Protein AF-A0A202DXN7-F1 (afdb_monomer)

Sequence (119 aa):
MSPREKIQLAYELAFFPPRLHQLWTDLKHGDVARGDDVIELLEMALSLHQALPERGYSSFRALKRIAIYQANSRLFGTVTFLRNILAYLEVDFRPPVEVPGQWVRDIGLPEFGRKPKSL

Radius of gyration: 14.59 Å; Cα contacts (8 Å, |Δi|>4): 132; chains: 1; bounding box: 30×50×35 Å

Solvent-accessible surface area (backbone atoms only — not comparable to full-atom values): 7003 Å² total; per-residue (Å²): 131,54,75,66,56,48,53,52,50,15,49,32,48,42,55,34,66,69,52,38,53,47,51,53,50,33,51,74,73,59,80,42,77,96,41,70,71,56,53,51,37,49,51,50,14,54,21,65,67,35,44,80,53,94,56,69,51,76,44,72,67,16,51,55,50,48,54,51,39,49,61,59,25,59,83,70,45,40,68,62,50,48,49,52,52,36,51,76,70,72,46,91,78,80,63,60,78,42,26,60,21,86,70,38,53,81,73,84,72,82,80,91,70,80,77,76,78,82,127

Foldseek 3Di:
DDPVVLLLLLLCLQQPVVSVVVVVVCVVVVVDDLDPSVLVSLLLNLLLLAAADPDLADDPLLSVVSVVSNVVSVVVVSNVSSVVVCVVSVHPDDHDNHNHRPSSDPHDHDDDDDDPPDD

Mean predicted aligned error: 4.57 Å

pLDDT: mean 91.52, std 10.7, range [46.84, 98.38]

Structure (mmCIF, N/CA/C/O backbone):
data_AF-A0A202DXN7-F1
#
_entry.id   AF-A0A202DXN7-F1
#
loop_
_atom_site.group_PDB
_atom_site.id
_atom_site.type_symbol
_atom_site.label_atom_id
_atom_site.label_alt_id
_atom_site.label_comp_id
_atom_site.label_asym_id
_atom_site.label_entity_id
_atom_site.label_seq_id
_atom_site.pdbx_PDB_ins_code
_atom_site.Cartn_x
_ato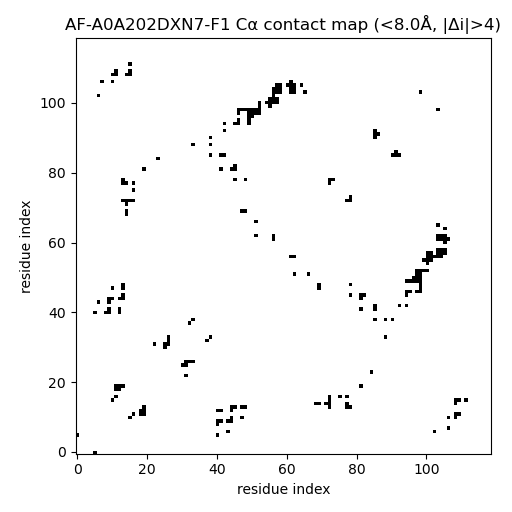m_site.Cartn_y
_atom_site.Cartn_z
_atom_site.occupancy
_atom_site.B_iso_or_equiv
_atom_site.auth_seq_id
_atom_site.auth_comp_id
_atom_s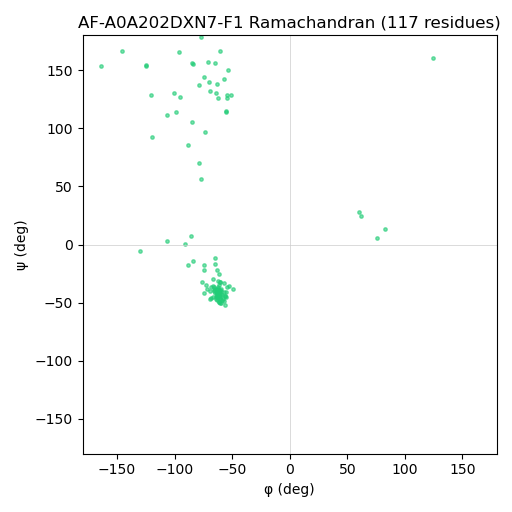ite.auth_asym_id
_atom_site.auth_atom_id
_atom_site.pdbx_PDB_model_num
ATOM 1 N N . MET A 1 1 ? -17.274 2.360 -5.445 1.00 82.38 1 MET A N 1
ATOM 2 C CA . MET A 1 1 ? -16.161 3.286 -5.781 1.00 82.38 1 MET A CA 1
ATOM 3 C C . MET A 1 1 ? -15.847 3.198 -7.266 1.00 82.38 1 MET A C 1
ATOM 5 O O . MET A 1 1 ? -16.000 2.123 -7.835 1.00 82.38 1 MET A O 1
ATOM 9 N N . SER A 1 2 ? -15.385 4.280 -7.895 1.00 89.75 2 SER A N 1
ATOM 10 C CA . SER A 1 2 ? -14.829 4.216 -9.253 1.00 89.75 2 SER A CA 1
ATOM 11 C C . SER A 1 2 ? -13.458 3.512 -9.270 1.00 89.75 2 SER A C 1
ATOM 13 O O . SER A 1 2 ? -12.747 3.522 -8.258 1.00 89.75 2 SER A O 1
ATOM 15 N N . PRO A 1 3 ? -13.015 2.952 -10.415 1.00 89.12 3 PRO A N 1
ATOM 16 C CA . PRO A 1 3 ? -11.694 2.321 -10.522 1.00 89.12 3 PRO A CA 1
ATOM 17 C C . PRO A 1 3 ? -10.530 3.252 -10.153 1.00 89.12 3 PRO A C 1
ATOM 19 O O . PRO A 1 3 ? -9.524 2.816 -9.596 1.00 89.12 3 PRO A O 1
ATOM 22 N N . ARG A 1 4 ? -10.669 4.554 -10.440 1.00 89.38 4 ARG A N 1
ATOM 23 C CA . ARG A 1 4 ? -9.656 5.564 -10.114 1.00 89.38 4 ARG A CA 1
ATOM 24 C C . ARG A 1 4 ? -9.551 5.794 -8.608 1.00 89.38 4 ARG A C 1
ATOM 26 O O . ARG A 1 4 ? -8.442 5.822 -8.085 1.00 89.38 4 ARG A O 1
ATOM 33 N N . GLU A 1 5 ? -10.685 5.953 -7.930 1.00 92.50 5 GLU A N 1
ATOM 34 C CA . GLU A 1 5 ? -10.727 6.132 -6.472 1.00 92.50 5 GLU A CA 1
ATOM 35 C C . GLU A 1 5 ? -10.172 4.907 -5.752 1.00 92.50 5 GLU A C 1
ATOM 37 O O . GLU A 1 5 ? -9.423 5.043 -4.792 1.00 92.50 5 GLU A O 1
ATOM 42 N N . LYS A 1 6 ? -10.468 3.710 -6.264 1.00 94.88 6 LYS A N 1
ATOM 43 C CA . LYS A 1 6 ? -9.961 2.461 -5.700 1.00 94.88 6 LYS A CA 1
ATOM 44 C C . LYS A 1 6 ? -8.435 2.384 -5.729 1.00 94.88 6 LYS A C 1
ATOM 46 O O . LYS A 1 6 ? -7.813 2.124 -4.705 1.00 94.88 6 LYS A O 1
ATOM 51 N N . ILE A 1 7 ? -7.822 2.672 -6.881 1.00 94.62 7 ILE A N 1
ATOM 52 C CA . ILE A 1 7 ? -6.356 2.704 -6.998 1.00 94.62 7 ILE A CA 1
ATOM 53 C C . ILE A 1 7 ? -5.768 3.806 -6.104 1.00 94.62 7 ILE A C 1
ATOM 55 O O . ILE A 1 7 ? -4.771 3.560 -5.431 1.00 94.62 7 ILE A O 1
ATOM 59 N N . GLN A 1 8 ? -6.381 4.994 -6.052 1.00 95.81 8 GLN A N 1
ATOM 60 C CA . GLN A 1 8 ? -5.940 6.072 -5.158 1.00 95.81 8 GLN A CA 1
ATOM 61 C C . GLN A 1 8 ? -5.924 5.613 -3.691 1.00 95.81 8 GLN A C 1
ATOM 63 O O . GLN A 1 8 ? -4.921 5.787 -3.003 1.00 95.81 8 GLN A O 1
ATOM 68 N N . LEU A 1 9 ? -7.005 4.987 -3.222 1.00 96.50 9 LEU A N 1
ATOM 69 C CA . LEU A 1 9 ? -7.107 4.494 -1.849 1.00 96.50 9 LEU A CA 1
ATOM 70 C C . LEU A 1 9 ? -6.111 3.369 -1.563 1.00 96.50 9 LEU A C 1
ATOM 72 O O . LEU A 1 9 ? -5.479 3.385 -0.511 1.00 96.50 9 LEU A O 1
ATOM 76 N N . ALA A 1 10 ? -5.902 2.443 -2.502 1.00 97.69 10 ALA A N 1
ATOM 77 C CA . ALA A 1 10 ? -4.881 1.406 -2.365 1.00 97.69 10 ALA A CA 1
ATOM 78 C C . ALA A 1 10 ? -3.470 2.008 -2.222 1.00 97.69 10 ALA A C 1
ATOM 80 O O . ALA A 1 10 ? -2.689 1.557 -1.387 1.00 97.69 10 ALA A O 1
ATOM 81 N N . TYR A 1 11 ? -3.157 3.069 -2.975 1.00 97.69 11 TYR A N 1
ATOM 82 C CA . TYR A 1 11 ? -1.899 3.811 -2.833 1.00 97.69 11 TYR A CA 1
ATOM 83 C C . TYR A 1 11 ? -1.766 4.468 -1.461 1.00 97.69 11 TYR A C 1
ATOM 85 O O . TYR A 1 11 ? -0.704 4.398 -0.845 1.00 97.69 11 TYR A O 1
ATOM 93 N N . GLU A 1 12 ? -2.827 5.107 -0.972 1.00 97.56 12 GLU A N 1
ATOM 94 C CA . GLU A 1 12 ? -2.821 5.709 0.361 1.00 97.56 12 GLU A CA 1
ATOM 95 C C . GLU A 1 12 ? -2.641 4.650 1.452 1.00 97.56 12 GLU A C 1
ATOM 97 O O . GLU A 1 12 ? -1.846 4.846 2.364 1.00 97.56 12 GLU A O 1
ATOM 102 N N . LEU A 1 13 ? -3.298 3.497 1.346 1.00 97.94 13 LEU A N 1
ATOM 103 C CA . LEU A 1 13 ? -3.128 2.402 2.304 1.00 97.94 13 LEU A CA 1
ATOM 104 C C . LEU A 1 13 ? -1.718 1.796 2.263 1.00 97.94 13 LEU A C 1
ATOM 106 O O . LEU A 1 13 ? -1.152 1.500 3.313 1.00 97.94 13 LEU A O 1
ATOM 110 N N . ALA A 1 14 ? -1.132 1.649 1.073 1.00 97.88 14 ALA A N 1
ATOM 111 C CA . ALA A 1 14 ? 0.212 1.098 0.904 1.00 97.88 14 ALA A CA 1
ATOM 112 C C . ALA A 1 14 ? 1.318 2.065 1.357 1.00 97.88 14 ALA A C 1
ATOM 114 O O . ALA A 1 14 ? 2.361 1.652 1.863 1.00 97.88 14 ALA A O 1
ATOM 115 N N . PHE A 1 15 ? 1.129 3.370 1.157 1.00 97.12 15 PHE A N 1
ATOM 116 C CA . PHE A 1 15 ? 2.244 4.319 1.213 1.00 97.12 15 PHE A CA 1
ATOM 117 C C . PHE A 1 15 ? 2.009 5.542 2.101 1.00 97.12 15 PHE A C 1
ATOM 119 O O . PHE A 1 15 ? 2.945 6.313 2.319 1.00 97.12 15 PHE A O 1
ATOM 126 N N . PHE A 1 16 ? 0.806 5.725 2.648 1.00 95.75 16 PHE A N 1
ATOM 127 C CA . PHE A 1 16 ? 0.475 6.806 3.573 1.00 95.75 16 PHE A CA 1
ATOM 128 C C . PHE A 1 16 ? 0.019 6.230 4.930 1.00 95.75 16 PHE A C 1
ATOM 130 O O . PHE A 1 16 ? -1.171 5.975 5.138 1.00 95.75 16 PHE A O 1
ATOM 137 N N . PRO A 1 17 ? 0.950 6.048 5.893 1.00 93.19 17 PRO A N 1
ATOM 138 C CA . PRO A 1 17 ? 0.675 5.385 7.172 1.00 93.19 17 PRO A CA 1
ATOM 139 C C . PRO A 1 17 ? -0.570 5.872 7.937 1.00 93.19 17 PRO A C 1
ATOM 141 O O . PRO A 1 17 ? -1.277 5.025 8.485 1.00 93.19 17 PRO A O 1
ATOM 144 N N . PRO A 1 18 ? -0.909 7.181 7.962 1.00 94.75 18 PRO A N 1
ATOM 145 C CA . PRO A 1 18 ? -2.099 7.654 8.660 1.00 94.75 18 PRO A CA 1
ATOM 146 C C . PRO A 1 18 ? -3.393 7.063 8.097 1.00 94.75 18 PRO A C 1
ATOM 148 O O . PRO A 1 18 ? -4.299 6.763 8.869 1.00 94.75 18 PRO A O 1
ATOM 151 N N . ARG A 1 19 ? -3.480 6.831 6.777 1.00 95.88 19 ARG A N 1
ATOM 152 C CA . ARG A 1 19 ? -4.667 6.208 6.173 1.00 95.88 19 ARG A CA 1
ATOM 153 C C . ARG A 1 19 ? -4.819 4.761 6.619 1.00 95.88 19 ARG A C 1
ATOM 155 O O . ARG A 1 19 ? -5.921 4.361 6.977 1.00 95.88 19 ARG A O 1
ATOM 162 N N . LEU A 1 20 ? -3.730 3.995 6.618 1.00 96.31 20 LEU A N 1
ATOM 163 C CA . LEU A 1 20 ? -3.756 2.603 7.063 1.00 96.31 20 LEU A CA 1
ATOM 164 C C . LEU A 1 20 ? -4.121 2.489 8.547 1.00 96.31 20 LEU A C 1
ATOM 166 O O . LEU A 1 20 ? -4.925 1.642 8.930 1.00 96.31 20 LEU A O 1
ATOM 170 N N . HIS A 1 21 ? -3.568 3.376 9.375 1.00 95.94 21 HIS A N 1
ATOM 171 C CA . HIS A 1 21 ? -3.886 3.425 10.798 1.00 95.94 21 HIS A CA 1
ATOM 172 C C . HIS A 1 21 ? -5.352 3.797 11.057 1.00 95.94 21 HIS A C 1
ATOM 174 O O . HIS A 1 21 ? -5.997 3.179 11.905 1.00 95.94 21 HIS A O 1
ATOM 180 N N . GLN A 1 22 ? -5.889 4.765 10.307 1.00 95.75 22 GLN A N 1
ATOM 181 C CA . GLN A 1 22 ? -7.300 5.132 10.386 1.00 95.75 22 GLN A CA 1
ATOM 182 C C . GLN A 1 22 ? -8.193 3.944 10.018 1.00 95.75 22 GLN A C 1
ATOM 184 O O . GLN A 1 22 ? -9.043 3.571 10.815 1.00 95.75 22 GLN A O 1
ATOM 189 N N . LEU A 1 23 ? -7.933 3.279 8.885 1.00 96.56 23 LEU A N 1
ATOM 190 C CA . LEU A 1 23 ? -8.701 2.100 8.474 1.00 96.56 23 LEU A CA 1
ATOM 191 C C . LEU A 1 23 ? -8.690 1.009 9.553 1.00 96.56 23 LEU A C 1
ATOM 193 O O . LEU A 1 23 ? -9.727 0.430 9.861 1.00 96.56 23 LEU A O 1
ATOM 197 N N . TRP A 1 24 ? -7.526 0.729 10.143 1.00 96.69 24 TRP A N 1
ATOM 198 C CA . TRP A 1 24 ? -7.428 -0.235 11.237 1.00 96.69 24 TRP A CA 1
ATOM 199 C C . TRP A 1 24 ? -8.284 0.163 12.442 1.00 96.69 24 TRP A C 1
ATOM 201 O O . TRP A 1 24 ? -8.961 -0.679 13.031 1.00 96.69 24 TRP A O 1
ATOM 211 N N . THR A 1 25 ? -8.261 1.445 12.798 1.00 96.31 25 THR A N 1
ATOM 212 C CA . THR A 1 25 ? -9.057 1.991 13.899 1.00 96.31 25 THR A CA 1
ATOM 213 C C . THR A 1 25 ? -10.542 1.801 13.616 1.00 96.31 25 THR A C 1
ATOM 215 O O . THR A 1 25 ? -11.242 1.231 14.450 1.00 96.31 25 THR A O 1
ATOM 218 N N . ASP A 1 26 ? -10.999 2.178 12.426 1.00 94.88 26 ASP A N 1
ATOM 219 C CA . ASP A 1 26 ? -12.400 2.071 12.022 1.00 94.88 26 ASP A CA 1
ATOM 220 C C . ASP A 1 26 ? -12.869 0.602 12.009 1.00 94.88 26 ASP A C 1
ATOM 222 O O . ASP A 1 26 ? -13.943 0.274 12.514 1.00 94.88 26 ASP A O 1
ATOM 226 N N . LEU A 1 27 ? -12.029 -0.322 11.524 1.00 95.06 27 LEU A N 1
ATOM 227 C CA . LEU A 1 27 ? -12.311 -1.765 11.542 1.00 95.06 27 LEU A CA 1
ATOM 228 C C . LEU A 1 27 ? -12.457 -2.329 12.960 1.00 95.06 27 LEU A C 1
ATOM 230 O O . LEU A 1 27 ? -13.264 -3.233 13.189 1.00 95.06 27 LEU A O 1
ATOM 234 N N . LYS A 1 28 ? -11.666 -1.825 13.913 1.00 93.75 28 LYS A N 1
ATOM 235 C CA . LYS A 1 28 ? -11.707 -2.277 15.309 1.00 93.75 28 LYS A CA 1
ATOM 236 C C . LYS A 1 28 ? -12.908 -1.731 16.067 1.00 93.75 28 LYS A C 1
ATOM 238 O O . LYS A 1 28 ? -13.412 -2.433 16.941 1.00 93.75 28 LYS A O 1
ATOM 243 N N . HIS A 1 29 ? -13.361 -0.529 15.723 1.00 93.81 29 HIS A N 1
ATOM 244 C CA . HIS A 1 29 ? -14.561 0.080 16.297 1.00 93.81 29 HIS A CA 1
ATOM 245 C C . HIS A 1 29 ? -15.853 -0.378 15.604 1.00 93.81 29 HIS A C 1
ATOM 247 O O . HIS A 1 29 ? -16.930 -0.228 16.173 1.00 93.81 29 HIS A O 1
ATOM 253 N N . GLY A 1 30 ? -15.753 -1.014 14.432 1.00 89.38 30 GLY A N 1
ATOM 254 C CA . GLY A 1 30 ? -16.909 -1.472 13.659 1.00 89.38 30 GLY A CA 1
ATOM 255 C C . GLY A 1 30 ? -17.539 -0.376 12.795 1.00 89.38 30 GLY A C 1
ATOM 256 O O . GLY A 1 30 ? -18.631 -0.576 12.271 1.00 89.38 30 GLY A O 1
ATOM 257 N N . ASP A 1 31 ? -16.844 0.750 12.616 1.00 86.62 31 ASP A N 1
ATOM 258 C CA . ASP A 1 31 ? -17.288 1.895 11.811 1.00 86.62 31 ASP A CA 1
ATOM 259 C C . ASP A 1 31 ? -17.184 1.625 10.302 1.00 86.62 31 ASP A C 1
ATOM 261 O O . ASP A 1 31 ? -17.806 2.300 9.482 1.00 86.62 31 ASP A O 1
ATOM 265 N N . VAL A 1 32 ? -16.403 0.611 9.927 1.00 86.75 32 VAL A N 1
ATOM 266 C CA . VAL A 1 32 ? -16.265 0.126 8.555 1.00 86.75 32 VAL A CA 1
ATOM 267 C C . VAL A 1 32 ? -16.679 -1.338 8.503 1.00 86.75 32 VAL A C 1
ATOM 269 O O . VAL A 1 32 ? -16.188 -2.176 9.264 1.00 86.75 32 VAL A O 1
ATOM 272 N N . ALA A 1 33 ? -17.578 -1.656 7.571 1.00 81.50 33 ALA A N 1
ATOM 273 C CA . ALA A 1 33 ? -18.000 -3.025 7.326 1.00 81.50 33 ALA A CA 1
ATOM 274 C C . ALA A 1 33 ? -16.819 -3.877 6.839 1.00 81.50 33 ALA A C 1
ATOM 276 O O . ALA A 1 33 ? -16.046 -3.462 5.973 1.00 81.50 33 ALA A O 1
ATOM 277 N N . ARG A 1 34 ? -16.721 -5.105 7.354 1.00 83.25 34 ARG A N 1
ATOM 278 C CA . ARG A 1 34 ? -15.748 -6.121 6.918 1.00 83.25 34 ARG A CA 1
ATOM 279 C C . ARG A 1 34 ? -16.179 -6.760 5.593 1.00 83.25 34 ARG A C 1
ATOM 281 O O . ARG A 1 34 ? -16.416 -7.959 5.530 1.00 83.25 34 ARG A O 1
ATOM 288 N N . GLY A 1 35 ? -16.388 -5.930 4.578 1.00 86.62 35 GLY A N 1
ATOM 289 C CA . GLY A 1 35 ? -16.853 -6.353 3.261 1.00 86.62 35 GLY A CA 1
ATOM 290 C C . GLY A 1 35 ? -15.716 -6.555 2.265 1.00 86.62 35 GLY A C 1
ATOM 291 O O . GLY A 1 35 ? -14.602 -6.057 2.459 1.00 86.62 35 GLY A O 1
ATOM 292 N N . ASP A 1 36 ? -16.048 -7.221 1.162 1.00 89.06 36 ASP A N 1
ATOM 293 C CA . ASP A 1 36 ? -15.129 -7.567 0.071 1.00 89.06 36 ASP A CA 1
ATOM 294 C C . ASP A 1 36 ? -14.360 -6.352 -0.471 1.00 89.06 36 ASP A C 1
ATOM 296 O O . ASP A 1 36 ? -13.171 -6.448 -0.757 1.00 89.06 36 ASP A O 1
ATOM 300 N N . ASP A 1 37 ? -14.991 -5.173 -0.520 1.00 91.81 37 ASP A N 1
ATOM 301 C CA . ASP A 1 37 ? -14.350 -3.933 -0.978 1.00 91.81 37 ASP A CA 1
ATOM 302 C C . ASP A 1 37 ? -13.126 -3.535 -0.130 1.00 91.81 37 ASP A C 1
ATOM 304 O O . ASP A 1 37 ? -12.131 -3.038 -0.663 1.00 91.81 37 ASP A O 1
ATOM 308 N N . VAL A 1 38 ? -13.188 -3.729 1.193 1.00 95.00 38 VAL A N 1
ATOM 309 C CA . VAL A 1 38 ? -12.078 -3.396 2.103 1.00 95.00 38 VAL A CA 1
ATOM 310 C C . VAL A 1 38 ? -10.959 -4.415 1.965 1.00 95.00 38 VAL A C 1
ATOM 312 O O . VAL A 1 38 ? -9.788 -4.036 1.933 1.00 95.00 38 VAL A O 1
ATOM 315 N N . ILE A 1 39 ? -11.321 -5.695 1.858 1.00 96.75 39 ILE A N 1
ATOM 316 C CA . ILE A 1 39 ? -10.367 -6.780 1.634 1.00 96.75 39 ILE A CA 1
ATOM 317 C C . ILE A 1 39 ? -9.616 -6.528 0.328 1.00 96.75 39 ILE A C 1
ATOM 319 O O . ILE A 1 39 ? -8.391 -6.457 0.343 1.00 96.75 39 ILE A O 1
ATOM 323 N N . GLU A 1 40 ? -10.323 -6.255 -0.767 1.00 96.31 40 GLU A N 1
ATOM 324 C CA . GLU A 1 40 ? -9.692 -6.005 -2.063 1.00 96.31 40 GLU A CA 1
ATOM 325 C C . GLU A 1 40 ? -8.754 -4.787 -2.019 1.00 96.31 40 GLU A C 1
ATOM 327 O O . GLU A 1 40 ? -7.656 -4.822 -2.575 1.00 96.31 40 GLU A O 1
ATOM 332 N N . LEU A 1 41 ? -9.123 -3.712 -1.312 1.00 97.31 41 LEU A N 1
ATOM 333 C CA . LEU A 1 41 ? -8.231 -2.564 -1.115 1.00 97.31 41 LEU A CA 1
ATOM 334 C C . LEU A 1 41 ? -6.946 -2.937 -0.360 1.00 97.31 41 LEU A C 1
ATOM 336 O O . LEU A 1 41 ? -5.869 -2.451 -0.717 1.00 97.31 41 LEU A O 1
ATOM 340 N N . LEU A 1 42 ? -7.039 -3.789 0.663 1.00 98.12 42 LEU A N 1
ATOM 341 C CA . LEU A 1 42 ? -5.890 -4.274 1.434 1.00 98.12 42 LEU A CA 1
ATOM 342 C C . LEU A 1 42 ? -5.002 -5.213 0.606 1.00 98.12 42 LEU A C 1
ATOM 344 O O . LEU A 1 42 ? -3.776 -5.108 0.668 1.00 98.12 42 LEU A O 1
ATOM 348 N N . GLU A 1 43 ? -5.599 -6.085 -0.202 1.00 98.06 43 GLU A N 1
ATOM 349 C CA . GLU A 1 43 ? -4.892 -6.971 -1.132 1.00 98.06 43 GLU A CA 1
ATOM 350 C C . GLU A 1 43 ? -4.147 -6.175 -2.208 1.00 98.06 43 GLU A C 1
ATOM 352 O O . GLU A 1 43 ? -2.961 -6.415 -2.465 1.00 98.06 43 GLU A O 1
ATOM 357 N N . MET A 1 44 ? -4.806 -5.170 -2.796 1.00 98.06 44 MET A N 1
ATOM 358 C CA . MET A 1 44 ? -4.184 -4.233 -3.731 1.00 98.06 44 MET A CA 1
ATOM 359 C C . MET A 1 44 ? -3.034 -3.472 -3.064 1.00 98.06 44 MET A C 1
ATOM 361 O O . MET A 1 44 ? -1.941 -3.395 -3.627 1.00 98.06 44 MET A O 1
ATOM 365 N N . ALA A 1 45 ? -3.247 -2.944 -1.854 1.00 98.25 45 ALA A N 1
ATOM 366 C CA . ALA A 1 45 ? -2.219 -2.227 -1.106 1.00 98.25 45 ALA A CA 1
ATOM 367 C C . ALA A 1 45 ? -1.002 -3.117 -0.806 1.00 98.25 45 ALA A C 1
ATOM 369 O O . ALA A 1 45 ? 0.135 -2.706 -1.029 1.00 98.25 45 ALA A O 1
ATOM 370 N N . LEU A 1 46 ? -1.217 -4.365 -0.380 1.00 98.38 46 LEU A N 1
ATOM 371 C CA . LEU A 1 46 ? -0.134 -5.320 -0.138 1.00 98.38 46 LEU A CA 1
ATOM 372 C C . LEU A 1 46 ? 0.611 -5.683 -1.430 1.00 98.38 46 LEU A C 1
ATOM 374 O O . LEU A 1 46 ? 1.840 -5.804 -1.441 1.00 98.38 46 LEU A O 1
ATOM 378 N N . SER A 1 47 ? -0.120 -5.818 -2.531 1.00 98.31 47 SER A N 1
ATOM 379 C CA . SER A 1 47 ? 0.445 -6.097 -3.849 1.00 98.31 47 SER A CA 1
ATOM 380 C C . SER A 1 47 ? 1.296 -4.942 -4.384 1.00 98.31 47 SER A C 1
ATOM 382 O O . SER A 1 47 ? 2.275 -5.188 -5.077 1.00 98.31 47 SER A O 1
ATOM 384 N N . LEU A 1 48 ? 1.002 -3.687 -4.022 1.00 98.06 48 LEU A N 1
ATOM 385 C CA . LEU A 1 48 ? 1.818 -2.521 -4.391 1.00 98.06 48 LEU A CA 1
ATOM 386 C C . LEU A 1 48 ? 3.227 -2.532 -3.767 1.00 98.06 48 LEU A C 1
ATOM 388 O O . LEU A 1 48 ? 4.082 -1.757 -4.195 1.00 98.06 48 LEU A O 1
ATOM 392 N N . HIS A 1 49 ? 3.506 -3.408 -2.797 1.00 97.94 49 HIS A N 1
ATOM 393 C CA . HIS A 1 49 ? 4.844 -3.599 -2.221 1.00 97.94 49 HIS A CA 1
ATOM 394 C C . HIS A 1 49 ? 5.686 -4.681 -2.916 1.00 97.94 49 HIS A C 1
ATOM 396 O O . HIS A 1 49 ? 6.817 -4.924 -2.493 1.00 97.94 49 HIS A O 1
ATOM 402 N N . GLN A 1 50 ? 5.153 -5.332 -3.951 1.00 97.81 50 GLN A N 1
ATOM 403 C CA . GLN A 1 50 ? 5.858 -6.374 -4.702 1.00 97.81 50 GLN A CA 1
ATOM 404 C C . GLN A 1 50 ? 6.886 -5.786 -5.673 1.00 97.81 50 GLN A C 1
ATOM 406 O O . GLN A 1 50 ? 7.055 -4.564 -5.761 1.00 97.81 50 GLN A O 1
ATOM 411 N N . ALA A 1 51 ? 7.606 -6.654 -6.388 1.00 97.06 51 ALA A N 1
ATOM 412 C CA . ALA A 1 51 ? 8.584 -6.212 -7.374 1.00 97.06 51 ALA A CA 1
ATOM 413 C C . ALA A 1 51 ? 7.924 -5.312 -8.432 1.00 97.06 51 ALA A C 1
ATOM 415 O O . ALA A 1 51 ? 6.770 -5.508 -8.814 1.00 97.06 51 ALA A O 1
ATOM 416 N N . LEU A 1 52 ? 8.638 -4.279 -8.877 1.00 96.56 52 LEU A N 1
ATOM 417 C CA . LEU A 1 52 ? 8.123 -3.400 -9.920 1.00 96.56 52 LEU A CA 1
ATOM 418 C C . LEU A 1 52 ? 8.079 -4.146 -11.260 1.00 96.56 52 LEU A C 1
ATOM 420 O O . LEU A 1 52 ? 9.031 -4.860 -11.565 1.00 96.56 52 LEU A O 1
ATOM 424 N N . PRO A 1 53 ? 7.025 -3.954 -12.069 1.00 96.12 53 PRO A N 1
ATOM 425 C CA . PRO A 1 53 ? 6.859 -4.696 -13.302 1.00 96.12 53 PRO A CA 1
ATOM 426 C C . PRO A 1 53 ? 7.817 -4.193 -14.374 1.00 96.12 53 PRO A C 1
ATOM 428 O O . PRO A 1 53 ? 8.037 -2.987 -14.526 1.00 96.12 53 PRO A O 1
ATOM 431 N N . GLU A 1 54 ? 8.308 -5.113 -15.196 1.00 92.62 54 GLU A N 1
ATOM 432 C CA . GLU A 1 54 ? 9.163 -4.775 -16.336 1.00 92.62 54 GLU A CA 1
ATOM 433 C C . GLU A 1 54 ? 8.383 -4.144 -17.501 1.00 92.62 54 GLU A C 1
ATOM 435 O O . GLU A 1 54 ? 8.962 -3.479 -18.362 1.00 92.62 54 GLU A O 1
ATOM 440 N N . ARG A 1 55 ? 7.061 -4.370 -17.573 1.00 89.94 55 ARG A N 1
ATOM 441 C CA . ARG A 1 55 ? 6.193 -3.956 -18.692 1.00 89.94 55 ARG A CA 1
ATOM 442 C C . ARG A 1 55 ? 4.789 -3.579 -18.213 1.00 89.94 55 ARG A C 1
ATOM 444 O O . ARG A 1 55 ? 4.396 -3.858 -17.088 1.00 89.94 55 ARG A O 1
ATOM 451 N N . GLY A 1 56 ? 4.007 -2.939 -19.085 1.00 85.94 56 GLY A N 1
ATOM 452 C CA . GLY A 1 56 ? 2.586 -2.649 -18.831 1.00 85.94 56 GLY A CA 1
ATOM 453 C C . GLY A 1 56 ? 2.309 -1.492 -17.862 1.00 85.94 56 GLY A C 1
ATOM 454 O O . GLY A 1 56 ? 1.149 -1.244 -17.540 1.00 85.94 56 GLY A O 1
ATOM 455 N N . TYR A 1 57 ? 3.341 -0.772 -17.417 1.00 86.94 57 TYR A N 1
ATOM 456 C CA . TYR A 1 57 ? 3.214 0.423 -16.581 1.00 86.94 57 TYR A CA 1
ATOM 457 C C . TYR A 1 57 ? 2.962 1.691 -17.413 1.00 86.94 57 TYR A C 1
ATOM 459 O O . TYR A 1 57 ? 3.341 1.771 -18.580 1.00 86.94 57 TYR A O 1
ATOM 467 N N . SER A 1 58 ? 2.343 2.720 -16.816 1.00 83.25 58 SER A N 1
ATOM 468 C CA . SER A 1 58 ? 1.963 3.933 -17.564 1.00 83.25 58 SER A CA 1
ATOM 469 C C . SER A 1 58 ? 3.135 4.821 -17.967 1.00 83.25 58 SER A C 1
ATOM 471 O O . SER A 1 58 ? 3.092 5.469 -19.008 1.00 83.25 58 SER A O 1
ATOM 473 N N . SER A 1 59 ? 4.136 4.954 -17.095 1.00 90.94 59 SER A N 1
ATOM 474 C CA . SER A 1 59 ? 5.296 5.817 -17.328 1.00 90.94 59 SER A CA 1
ATOM 475 C C . SER A 1 59 ? 6.452 5.480 -16.385 1.00 90.94 59 SER A C 1
ATOM 477 O O . SER A 1 59 ? 6.246 5.025 -15.259 1.00 90.94 59 SER A O 1
ATOM 479 N N . PHE A 1 60 ? 7.683 5.773 -16.812 1.00 91.94 60 PHE A N 1
ATOM 480 C CA . PHE A 1 60 ? 8.874 5.620 -15.967 1.00 91.94 60 PHE A CA 1
ATOM 481 C C . PHE A 1 60 ? 8.811 6.497 -14.704 1.00 91.94 60 PHE A C 1
ATOM 483 O O . PHE A 1 60 ? 9.276 6.109 -13.634 1.00 91.94 60 PHE A O 1
ATOM 490 N N . ARG A 1 61 ? 8.174 7.673 -14.799 1.00 94.50 61 ARG A N 1
ATOM 491 C CA . ARG A 1 61 ? 7.936 8.559 -13.651 1.00 94.50 61 ARG A CA 1
ATOM 492 C C . ARG A 1 61 ? 7.076 7.884 -12.581 1.00 94.50 61 ARG A C 1
ATOM 494 O O . ARG A 1 61 ? 7.408 7.985 -11.402 1.00 94.50 61 ARG A O 1
ATOM 501 N N . ALA A 1 62 ? 6.010 7.191 -12.987 1.00 94.69 62 ALA A N 1
ATOM 502 C CA . ALA A 1 62 ? 5.150 6.442 -12.076 1.00 94.69 62 ALA A CA 1
ATOM 503 C C . ALA A 1 62 ? 5.924 5.318 -11.372 1.00 94.69 62 ALA A C 1
ATOM 505 O O . ALA A 1 62 ? 5.869 5.221 -10.149 1.00 94.69 62 ALA A O 1
ATOM 506 N N . LEU A 1 63 ? 6.719 4.540 -12.119 1.00 95.38 63 LEU A N 1
ATOM 507 C CA . LEU A 1 63 ? 7.592 3.508 -11.546 1.00 95.38 63 LEU A CA 1
ATOM 508 C C . LEU A 1 63 ? 8.554 4.078 -10.503 1.00 95.38 63 LEU A C 1
ATOM 510 O O . LEU A 1 63 ? 8.605 3.594 -9.375 1.00 95.38 63 LEU A O 1
ATOM 514 N N . LYS A 1 64 ? 9.286 5.142 -10.860 1.00 95.88 64 LYS A N 1
ATOM 515 C CA . LYS A 1 64 ? 10.238 5.794 -9.953 1.00 95.88 64 LYS A CA 1
ATOM 516 C C . LYS A 1 64 ? 9.553 6.264 -8.671 1.00 95.88 64 LYS A C 1
ATOM 518 O O . LYS A 1 64 ? 10.110 6.115 -7.586 1.00 95.88 64 LYS A O 1
ATOM 523 N N . ARG A 1 65 ? 8.344 6.821 -8.788 1.00 95.69 65 ARG A N 1
ATOM 524 C CA . ARG A 1 65 ? 7.562 7.264 -7.634 1.00 95.69 65 ARG A CA 1
ATOM 525 C C . ARG A 1 65 ? 7.196 6.097 -6.718 1.00 95.69 65 ARG A C 1
ATOM 527 O O . ARG A 1 65 ? 7.423 6.206 -5.518 1.00 95.69 65 ARG A O 1
ATOM 534 N N . ILE A 1 66 ? 6.683 4.992 -7.263 1.00 96.06 66 ILE A N 1
ATOM 535 C CA . ILE A 1 66 ? 6.358 3.807 -6.453 1.00 96.06 66 ILE A CA 1
ATOM 536 C C . ILE A 1 66 ? 7.614 3.255 -5.787 1.00 96.06 66 ILE A C 1
ATOM 538 O O . ILE A 1 66 ? 7.564 2.945 -4.606 1.00 96.06 66 ILE A O 1
ATOM 542 N N . ALA A 1 67 ? 8.750 3.201 -6.486 1.00 96.44 67 ALA A N 1
ATOM 543 C CA . ALA A 1 67 ? 10.004 2.732 -5.897 1.00 96.44 67 ALA A CA 1
ATOM 544 C C . ALA A 1 67 ? 10.384 3.544 -4.643 1.00 96.44 67 ALA A C 1
ATOM 546 O O . ALA A 1 67 ? 10.741 2.983 -3.607 1.00 96.44 67 ALA A O 1
ATOM 547 N 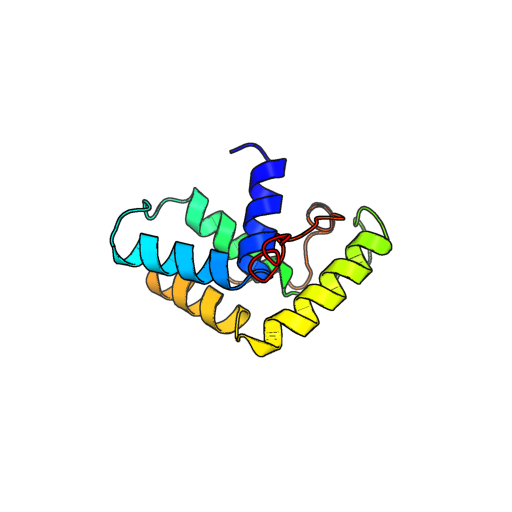N . ILE A 1 68 ? 10.249 4.874 -4.717 1.00 96.25 68 ILE A N 1
ATOM 548 C CA . ILE A 1 68 ? 10.478 5.776 -3.579 1.00 96.25 68 ILE A CA 1
ATOM 549 C C . ILE A 1 68 ? 9.471 5.496 -2.456 1.00 96.25 68 ILE A C 1
ATOM 551 O O . ILE A 1 68 ? 9.851 5.412 -1.290 1.00 96.25 68 ILE A O 1
ATOM 555 N N . TYR A 1 69 ? 8.193 5.324 -2.791 1.00 96.62 69 TYR A N 1
ATOM 556 C CA . TYR A 1 69 ? 7.154 5.023 -1.807 1.00 96.62 69 TYR A CA 1
ATOM 557 C C . TYR A 1 69 ? 7.381 3.679 -1.107 1.00 96.62 69 TYR A C 1
ATOM 559 O O . TYR A 1 69 ? 7.321 3.614 0.121 1.00 96.62 69 TYR A O 1
ATOM 567 N N . GLN A 1 70 ? 7.733 2.632 -1.853 1.00 97.00 70 GLN A N 1
ATOM 568 C CA . GLN A 1 70 ? 8.099 1.327 -1.310 1.00 97.00 70 GLN A CA 1
ATOM 569 C C . GLN A 1 70 ? 9.287 1.443 -0.353 1.00 97.00 70 GLN A C 1
ATOM 571 O O . GLN A 1 70 ? 9.215 0.924 0.761 1.00 97.00 70 GLN A O 1
ATOM 576 N N . ALA A 1 71 ? 10.347 2.159 -0.739 1.00 96.00 71 ALA A N 1
ATOM 577 C CA . ALA A 1 71 ? 11.511 2.371 0.118 1.00 96.00 71 ALA A CA 1
ATOM 578 C C . ALA A 1 71 ? 11.132 3.070 1.436 1.00 96.00 71 ALA A C 1
ATOM 580 O O . ALA A 1 71 ? 11.486 2.583 2.509 1.00 96.00 71 ALA A O 1
ATOM 581 N N . ASN A 1 72 ? 10.347 4.149 1.366 1.00 93.12 72 ASN A N 1
ATOM 582 C CA . ASN A 1 72 ? 9.937 4.919 2.543 1.00 93.12 72 ASN A CA 1
ATOM 583 C C . ASN A 1 72 ? 8.980 4.139 3.457 1.00 93.12 72 ASN A C 1
ATOM 585 O O . ASN A 1 72 ? 9.085 4.230 4.678 1.00 93.12 72 ASN A O 1
ATOM 589 N N . SER A 1 73 ? 8.074 3.337 2.889 1.00 93.56 73 SER A N 1
ATOM 590 C CA . SER A 1 73 ? 7.091 2.557 3.658 1.00 93.56 73 SER A CA 1
ATOM 591 C C . SER A 1 73 ? 7.726 1.532 4.608 1.00 93.56 73 SER A C 1
ATOM 593 O O . SER A 1 73 ? 7.152 1.199 5.645 1.00 93.56 73 SER A O 1
ATOM 595 N N . ARG A 1 74 ? 8.948 1.066 4.305 1.00 90.88 74 ARG A N 1
ATOM 596 C CA . ARG A 1 74 ? 9.687 0.115 5.152 1.00 90.88 74 ARG A CA 1
ATOM 597 C C . ARG A 1 74 ? 9.961 0.669 6.547 1.00 90.88 74 ARG A C 1
ATOM 599 O O . ARG A 1 74 ? 9.936 -0.099 7.503 1.00 90.88 74 ARG A O 1
ATOM 606 N N . LEU A 1 75 ? 10.150 1.984 6.672 1.00 91.62 75 LEU A N 1
ATOM 607 C CA . LEU A 1 75 ? 10.383 2.655 7.956 1.00 91.62 75 LEU A CA 1
ATOM 608 C C . LEU A 1 75 ? 9.191 2.532 8.916 1.00 91.62 75 LEU A C 1
ATOM 610 O O . LEU A 1 75 ? 9.364 2.650 10.124 1.00 91.62 75 LEU A O 1
ATOM 614 N N . PHE A 1 76 ? 7.993 2.279 8.385 1.00 91.94 76 PHE A N 1
ATOM 615 C CA . PHE A 1 76 ? 6.749 2.206 9.149 1.00 91.94 76 PHE A CA 1
ATOM 616 C C . PHE A 1 76 ? 6.231 0.773 9.325 1.00 91.94 76 PHE A C 1
ATOM 618 O O . PHE A 1 76 ? 5.147 0.579 9.867 1.00 91.94 76 PHE A O 1
ATOM 625 N N . GLY A 1 77 ? 6.963 -0.240 8.845 1.00 95.00 77 GLY A N 1
ATOM 626 C CA . GLY A 1 77 ? 6.519 -1.635 8.927 1.00 95.00 77 GLY A CA 1
ATOM 627 C C . GLY A 1 77 ? 5.217 -1.920 8.164 1.00 95.00 77 GLY A C 1
ATOM 628 O O . GLY A 1 77 ? 4.510 -2.869 8.502 1.00 95.00 77 GLY A O 1
ATOM 629 N N . THR A 1 78 ? 4.891 -1.117 7.142 1.00 96.00 78 THR A N 1
ATOM 630 C CA . THR A 1 78 ? 3.576 -1.119 6.477 1.00 96.00 78 THR A CA 1
ATOM 631 C C . THR A 1 78 ? 3.158 -2.489 5.945 1.00 96.00 78 THR A C 1
ATOM 633 O O . THR A 1 78 ? 2.018 -2.897 6.140 1.00 96.00 78 THR A O 1
ATOM 636 N N . VAL A 1 79 ? 4.083 -3.248 5.346 1.00 96.88 79 VAL A N 1
ATOM 637 C CA . VAL A 1 79 ? 3.806 -4.600 4.820 1.00 96.88 79 VAL A CA 1
ATOM 638 C C . VAL A 1 79 ? 3.351 -5.554 5.924 1.00 96.88 79 VAL A C 1
ATOM 640 O O . VAL A 1 79 ? 2.371 -6.278 5.756 1.00 96.88 79 VAL A O 1
ATOM 643 N N . THR A 1 80 ? 4.045 -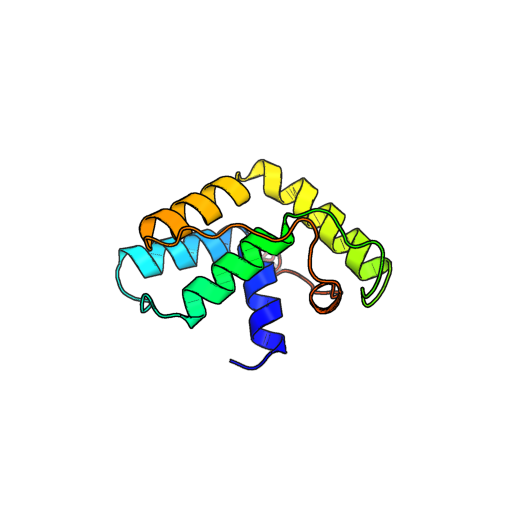5.550 7.064 1.00 97.25 80 THR A N 1
ATOM 644 C CA . THR A 1 80 ? 3.670 -6.370 8.221 1.00 97.25 80 THR A CA 1
ATOM 645 C C . THR A 1 80 ? 2.308 -5.944 8.755 1.00 97.25 80 THR A C 1
ATOM 647 O O . THR A 1 80 ? 1.482 -6.796 9.065 1.00 97.25 80 THR A O 1
ATOM 650 N N . PHE A 1 81 ? 2.037 -4.637 8.806 1.00 97.88 81 PHE A N 1
ATOM 651 C CA . PHE A 1 81 ? 0.749 -4.136 9.271 1.00 97.88 81 PHE A CA 1
ATOM 652 C C . PHE A 1 81 ? -0.399 -4.566 8.342 1.00 97.88 81 PHE A C 1
ATOM 654 O O . PHE A 1 81 ? -1.382 -5.121 8.822 1.00 97.88 81 PHE A O 1
ATOM 661 N N . LEU A 1 82 ? -0.247 -4.425 7.022 1.00 98.06 82 LEU A N 1
ATOM 662 C CA . LEU A 1 82 ? -1.232 -4.901 6.041 1.00 98.06 82 LEU A CA 1
ATOM 663 C C . LEU A 1 82 ? -1.529 -6.398 6.203 1.00 98.06 82 LEU A C 1
ATOM 665 O O . LEU A 1 82 ? -2.693 -6.790 6.246 1.00 98.06 82 LEU A O 1
ATOM 669 N N . ARG A 1 83 ? -0.490 -7.228 6.367 1.00 97.88 83 ARG A N 1
ATOM 670 C CA . ARG A 1 83 ? -0.652 -8.671 6.619 1.00 97.88 83 ARG A CA 1
ATOM 671 C C . ARG A 1 83 ? -1.407 -8.957 7.913 1.00 97.88 83 ARG A C 1
ATOM 673 O O 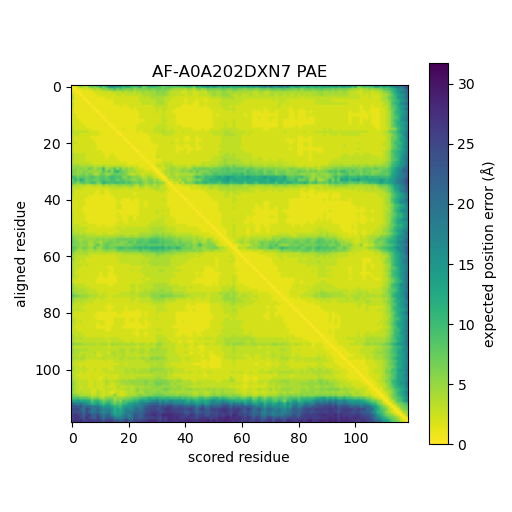. ARG A 1 83 ? -2.263 -9.831 7.928 1.00 97.88 83 ARG A O 1
ATOM 680 N N . ASN A 1 84 ? -1.123 -8.212 8.978 1.00 97.62 84 ASN A N 1
ATOM 681 C CA . ASN A 1 84 ? -1.820 -8.376 10.251 1.00 97.62 84 ASN A CA 1
ATOM 682 C C . ASN A 1 84 ? -3.303 -7.995 10.147 1.00 97.62 84 ASN A C 1
ATOM 684 O O . ASN A 1 84 ? -4.136 -8.648 10.770 1.00 97.62 84 ASN A O 1
ATOM 688 N N . ILE A 1 85 ? -3.641 -6.967 9.362 1.00 97.25 85 ILE A N 1
ATOM 689 C CA . ILE A 1 85 ? -5.041 -6.595 9.123 1.00 97.25 85 ILE A CA 1
ATOM 690 C C . ILE A 1 85 ? -5.745 -7.681 8.301 1.00 97.25 85 ILE A C 1
ATOM 692 O O . ILE A 1 85 ? -6.831 -8.100 8.685 1.00 97.25 85 ILE A O 1
ATOM 696 N N . LEU A 1 86 ? -5.130 -8.182 7.225 1.00 97.50 86 LEU A N 1
ATOM 697 C CA . LEU A 1 86 ? -5.694 -9.286 6.434 1.00 97.50 86 LEU A CA 1
ATOM 698 C C . LEU A 1 86 ? -5.907 -10.545 7.287 1.00 97.50 86 LEU A C 1
ATOM 700 O O . LEU A 1 86 ? -6.985 -11.127 7.254 1.00 97.50 86 LEU A O 1
ATOM 704 N N . ALA A 1 87 ? -4.939 -10.898 8.136 1.00 96.88 87 ALA A N 1
ATOM 705 C CA . ALA A 1 87 ? -5.071 -12.010 9.074 1.00 96.88 87 ALA A CA 1
ATOM 706 C C . ALA A 1 87 ? -6.184 -11.782 10.112 1.00 96.88 87 ALA A C 1
ATOM 708 O O . ALA A 1 87 ? -6.913 -12.711 10.441 1.00 96.88 87 ALA A O 1
ATOM 709 N N . TYR A 1 88 ? -6.354 -10.550 10.609 1.00 95.75 88 TYR A N 1
ATOM 710 C CA . TYR A 1 88 ? -7.473 -10.191 11.490 1.00 95.75 88 TYR A CA 1
ATOM 711 C C . TYR A 1 88 ? -8.839 -10.353 10.807 1.00 95.75 88 TYR A C 1
ATOM 713 O O . TYR A 1 88 ? -9.825 -10.652 11.477 1.00 95.75 88 TYR A O 1
ATOM 721 N N . LEU A 1 89 ? -8.894 -10.154 9.490 1.00 95.69 89 LEU A N 1
ATOM 722 C CA . LEU A 1 89 ? -10.075 -10.393 8.662 1.00 95.69 89 LEU A CA 1
ATOM 723 C C . LEU A 1 89 ? -10.183 -11.850 8.180 1.00 95.69 89 LEU A C 1
ATOM 725 O O . LEU A 1 89 ? -11.058 -12.142 7.375 1.00 95.69 89 LEU A O 1
ATOM 729 N N . GLU A 1 90 ? -9.317 -12.747 8.665 1.00 96.25 90 GLU A N 1
ATOM 730 C CA . GLU A 1 90 ? -9.270 -14.171 8.299 1.00 96.25 90 GLU A CA 1
ATOM 731 C C . GLU A 1 90 ? -9.014 -14.417 6.799 1.00 96.25 90 GLU A C 1
ATOM 733 O O . GLU A 1 90 ? -9.391 -15.446 6.242 1.00 96.25 90 GLU A O 1
ATOM 738 N N . VAL A 1 91 ? -8.321 -13.483 6.143 1.00 96.56 91 VAL A N 1
ATOM 739 C CA . VAL A 1 91 ? -7.954 -13.569 4.727 1.00 96.56 91 VAL A CA 1
ATOM 740 C C . VAL A 1 91 ? -6.510 -14.056 4.588 1.00 96.56 91 VAL A C 1
ATOM 742 O O . VAL A 1 91 ? -5.565 -13.342 4.936 1.00 96.56 91 VAL A O 1
ATOM 745 N N . ASP A 1 92 ? -6.324 -15.254 4.024 1.00 94.12 92 ASP A N 1
ATOM 746 C CA . ASP A 1 92 ? -5.013 -15.735 3.561 1.00 94.12 92 ASP A CA 1
ATOM 747 C C . ASP A 1 92 ? -4.775 -15.297 2.112 1.00 94.12 92 ASP A C 1
ATOM 749 O O . ASP A 1 92 ? -5.073 -16.015 1.156 1.00 94.12 92 ASP A O 1
ATOM 753 N N . PHE A 1 93 ? -4.254 -14.081 1.948 1.00 96.50 93 PHE A N 1
ATOM 754 C CA . PHE A 1 93 ? -3.924 -13.539 0.636 1.00 96.50 93 PHE A CA 1
ATOM 755 C C . PHE A 1 93 ? -2.430 -13.641 0.335 1.00 96.50 93 PHE A C 1
ATOM 757 O O . PHE A 1 93 ? -1.569 -13.174 1.091 1.00 96.50 93 PHE A O 1
ATOM 764 N N . ARG A 1 94 ? -2.122 -14.180 -0.847 1.00 96.12 94 ARG A N 1
ATOM 765 C CA . ARG A 1 94 ? -0.769 -14.210 -1.405 1.00 96.12 94 ARG A CA 1
ATOM 766 C C . ARG A 1 94 ? -0.679 -13.200 -2.546 1.00 96.12 94 ARG A C 1
ATOM 768 O O . ARG A 1 94 ? -1.297 -13.428 -3.585 1.00 96.12 94 ARG A O 1
ATOM 775 N N . PRO A 1 95 ? 0.087 -12.106 -2.385 1.00 96.19 95 PRO A N 1
ATOM 776 C CA . PRO A 1 95 ? 0.236 -11.132 -3.451 1.00 96.19 95 PRO A CA 1
ATOM 777 C C . PRO A 1 95 ? 0.965 -11.750 -4.658 1.00 96.19 95 PRO A C 1
ATOM 779 O O . PRO A 1 95 ? 1.724 -12.712 -4.493 1.00 96.19 95 PRO A O 1
ATOM 782 N N . PRO A 1 96 ? 0.764 -11.197 -5.866 1.00 95.94 96 PRO A N 1
ATOM 783 C CA . PRO A 1 96 ? 1.526 -11.588 -7.049 1.00 95.94 96 PRO A CA 1
ATOM 784 C C . PRO A 1 96 ? 3.029 -11.334 -6.856 1.00 95.94 96 PRO A C 1
ATOM 786 O O . PRO A 1 96 ? 3.443 -10.615 -5.953 1.00 95.94 96 PRO A O 1
ATOM 789 N N . VAL A 1 97 ? 3.862 -11.898 -7.733 1.00 96.44 97 VAL A N 1
ATOM 790 C CA . VAL A 1 97 ? 5.324 -11.688 -7.687 1.00 96.44 97 VAL A CA 1
ATOM 791 C C . VAL A 1 97 ? 5.698 -10.233 -8.001 1.00 96.44 97 VAL A C 1
ATOM 793 O O . VAL A 1 97 ? 6.626 -9.682 -7.409 1.00 96.44 97 VAL A O 1
ATOM 796 N N . GLU A 1 98 ? 4.950 -9.602 -8.906 1.00 97.25 98 GLU A N 1
ATOM 797 C CA . GLU A 1 98 ? 5.145 -8.218 -9.339 1.00 97.25 98 GLU A CA 1
ATOM 798 C C . GLU A 1 98 ? 3.869 -7.397 -9.152 1.00 97.25 98 GLU A C 1
ATOM 800 O O . GLU A 1 98 ? 2.755 -7.926 -9.203 1.00 97.25 98 GLU A O 1
ATOM 805 N N . VAL A 1 99 ? 4.026 -6.081 -8.995 1.00 96.44 99 VAL A N 1
ATOM 806 C CA . VAL A 1 99 ? 2.906 -5.139 -9.042 1.00 96.44 99 VAL A CA 1
ATOM 807 C C . VAL A 1 99 ? 2.270 -5.211 -10.436 1.00 96.44 99 VAL A C 1
ATOM 809 O O . VAL A 1 99 ? 2.967 -4.978 -11.425 1.00 9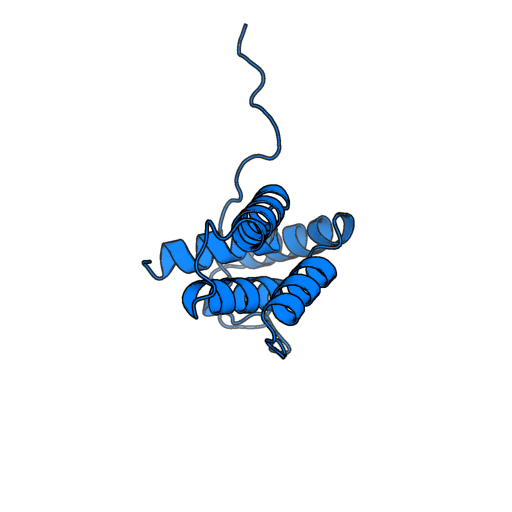6.44 99 VAL A O 1
ATOM 812 N N . PRO A 1 100 ? 0.953 -5.446 -10.561 1.00 95.19 100 PRO A N 1
ATOM 813 C CA . PRO A 1 100 ? 0.279 -5.389 -11.852 1.00 95.19 100 PRO A CA 1
ATOM 814 C C . PRO A 1 100 ? 0.519 -4.052 -12.568 1.00 95.19 100 PRO A C 1
ATOM 816 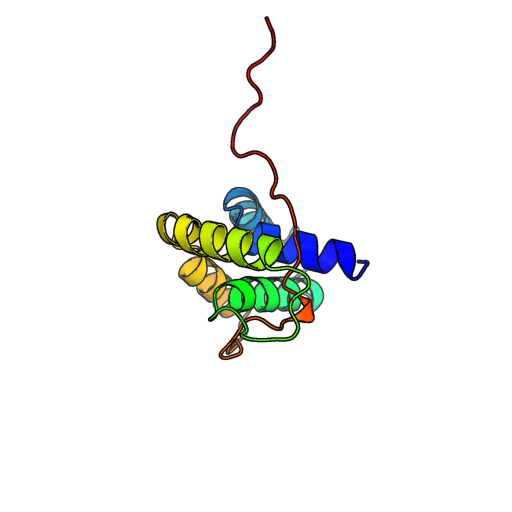O O . PRO A 1 100 ? 0.251 -2.981 -12.017 1.00 95.19 100 PRO A O 1
ATOM 819 N N . 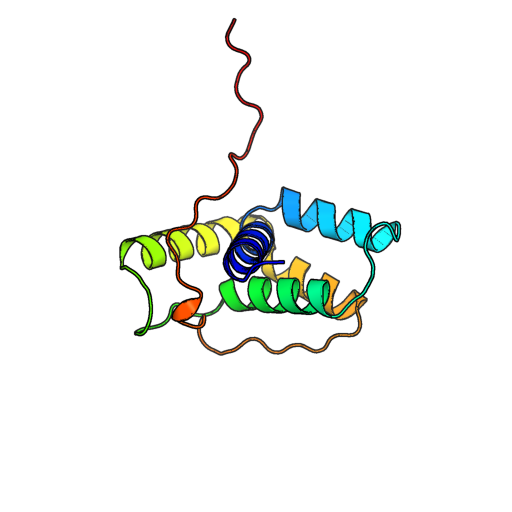GLY A 1 101 ? 1.003 -4.094 -13.814 1.00 93.25 101 GLY A N 1
ATOM 820 C CA . GLY A 1 101 ? 1.403 -2.897 -14.568 1.00 93.25 101 GLY A CA 1
ATOM 821 C C . GLY A 1 101 ? 0.303 -1.835 -14.674 1.00 93.25 101 GLY A C 1
ATOM 822 O O . GLY A 1 101 ? 0.566 -0.641 -14.526 1.00 93.25 101 GLY A O 1
ATOM 823 N N . GLN A 1 102 ? -0.956 -2.257 -14.811 1.00 92.31 102 GLN A N 1
ATOM 824 C CA . GLN A 1 102 ? -2.113 -1.362 -14.868 1.00 92.31 102 GLN A CA 1
ATOM 825 C C . GLN A 1 102 ? -2.367 -0.573 -13.571 1.00 92.31 102 GLN A C 1
ATOM 827 O O . GLN A 1 102 ? -3.097 0.424 -13.602 1.00 92.31 102 GLN A O 1
ATOM 832 N N . TRP A 1 103 ? -1.783 -0.994 -12.446 1.00 94.81 103 TRP A N 1
ATOM 833 C CA . TRP A 1 103 ? -1.849 -0.280 -11.170 1.00 94.81 103 TRP A CA 1
ATOM 834 C C . TRP A 1 103 ? -0.727 0.741 -11.020 1.00 94.81 103 TRP A C 1
ATOM 836 O O . TRP A 1 103 ? -0.874 1.670 -10.234 1.00 94.81 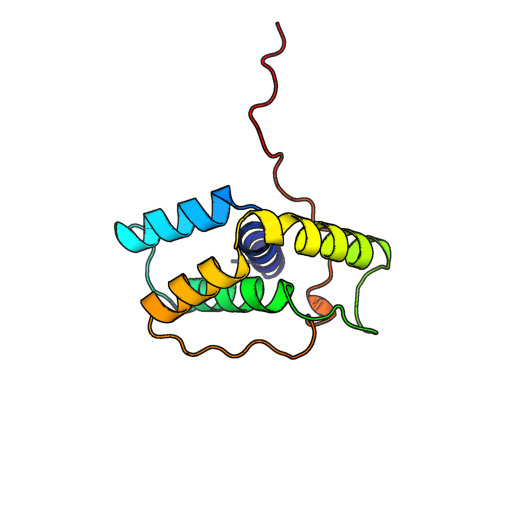103 TRP A O 1
ATOM 846 N N . VAL A 1 104 ? 0.347 0.640 -11.810 1.00 93.81 104 VAL A N 1
ATOM 847 C CA . VAL A 1 104 ? 1.450 1.603 -11.793 1.00 93.81 104 VAL A CA 1
ATOM 848 C C . VAL A 1 104 ? 1.011 2.910 -12.453 1.00 93.81 104 VAL A C 1
ATOM 850 O O . VAL A 1 104 ? 1.034 3.055 -13.678 1.00 93.81 104 VAL A O 1
ATOM 853 N N . ARG A 1 105 ? 0.604 3.872 -11.621 1.00 90.81 105 ARG A N 1
ATOM 854 C CA . ARG A 1 105 ? 0.141 5.217 -11.994 1.00 90.81 105 ARG A CA 1
ATOM 855 C C . ARG A 1 105 ? 0.936 6.309 -11.271 1.00 90.81 105 ARG A C 1
ATOM 857 O O . ARG A 1 105 ? 1.458 6.097 -10.176 1.00 90.81 105 ARG A O 1
ATOM 864 N N . ASP A 1 106 ? 1.021 7.496 -11.879 1.00 91.25 106 ASP A N 1
ATOM 865 C CA . ASP A 1 106 ? 1.648 8.687 -11.276 1.00 91.25 106 ASP A CA 1
ATOM 866 C C . ASP A 1 106 ? 0.685 9.346 -10.276 1.00 91.25 106 ASP A C 1
ATOM 868 O O . ASP A 1 106 ? 0.103 10.397 -10.535 1.00 91.25 106 ASP A O 1
ATOM 872 N N . ILE A 1 107 ? 0.462 8.666 -9.151 1.00 92.19 107 ILE A N 1
ATOM 873 C CA . ILE A 1 107 ? -0.444 9.100 -8.086 1.00 92.19 107 ILE A CA 1
ATOM 874 C C . ILE A 1 107 ? 0.336 9.839 -7.004 1.00 92.19 107 ILE A C 1
ATOM 876 O O . ILE A 1 107 ? 1.320 9.328 -6.469 1.00 92.19 107 ILE A O 1
ATOM 880 N N . GLY A 1 108 ? -0.118 11.048 -6.678 1.00 91.94 108 GLY A N 1
ATOM 881 C CA . GLY A 1 108 ? 0.346 11.784 -5.508 1.00 91.94 108 GLY A CA 1
ATOM 882 C C . GLY A 1 108 ? -0.327 11.271 -4.238 1.00 91.94 108 GLY A C 1
ATOM 883 O O . GLY A 1 108 ? -1.535 11.031 -4.220 1.00 91.94 108 GLY A O 1
ATOM 884 N N . LEU A 1 109 ? 0.461 11.125 -3.177 1.00 91.06 109 LEU A N 1
ATOM 885 C CA . LEU A 1 109 ? -0.054 10.881 -1.834 1.00 91.06 109 LEU A CA 1
ATOM 886 C C . LEU A 1 109 ? -0.426 12.206 -1.156 1.00 91.06 109 LEU A C 1
ATOM 888 O O . LEU A 1 109 ? 0.150 13.243 -1.506 1.00 91.06 109 LEU A O 1
ATOM 892 N N . PRO A 1 110 ? -1.337 12.178 -0.169 1.00 87.81 110 PRO A N 1
ATOM 893 C CA . PRO A 1 110 ? -1.574 13.317 0.705 1.00 87.81 110 PRO A CA 1
ATOM 894 C C . PRO A 1 110 ? -0.278 13.815 1.359 1.00 87.81 110 PRO A C 1
ATOM 896 O O . PRO A 1 110 ? 0.648 13.042 1.618 1.00 87.81 110 PRO A O 1
ATOM 899 N N . GLU A 1 111 ? -0.213 15.115 1.645 1.00 81.00 111 GLU A N 1
ATOM 900 C CA . GLU A 1 111 ? 0.925 15.709 2.349 1.00 81.00 111 GLU A CA 1
ATOM 901 C C . GLU A 1 111 ? 1.030 15.143 3.774 1.00 81.00 111 GLU A C 1
ATOM 903 O O . GLU A 1 111 ? 0.054 15.103 4.527 1.00 81.00 111 GLU A O 1
ATOM 908 N N . PHE A 1 112 ? 2.231 14.701 4.153 1.00 66.69 112 PHE A N 1
ATOM 909 C CA . PHE A 1 112 ? 2.511 14.227 5.503 1.00 66.69 112 PHE A CA 1
ATOM 910 C C . PHE A 1 112 ? 2.861 15.426 6.396 1.00 66.69 112 PHE A C 1
ATOM 912 O O . PHE A 1 112 ? 3.948 15.988 6.289 1.00 66.69 112 PHE A O 1
ATOM 919 N N . GLY A 1 113 ? 1.930 15.827 7.264 1.00 62.47 113 GLY A N 1
ATOM 920 C CA . GLY A 1 113 ? 2.104 16.934 8.212 1.00 62.47 113 GLY A CA 1
ATOM 921 C C . GLY A 1 113 ? 1.024 18.012 8.094 1.00 62.47 113 GLY A C 1
ATOM 922 O O . GLY A 1 113 ? 0.325 18.121 7.090 1.00 62.47 113 GLY A O 1
ATOM 923 N N . ARG A 1 114 ? 0.859 18.825 9.146 1.00 54.53 114 ARG A N 1
ATOM 924 C CA . ARG A 1 114 ? 0.011 20.026 9.074 1.00 54.53 114 ARG A CA 1
ATOM 925 C C . ARG A 1 114 ? 0.699 21.043 8.168 1.00 54.53 114 ARG A C 1
ATOM 927 O O . ARG A 1 114 ? 1.870 21.343 8.394 1.00 54.53 114 ARG A O 1
ATOM 934 N N . LYS A 1 115 ? -0.034 21.630 7.216 1.00 53.81 115 LYS A N 1
ATOM 935 C CA . LYS A 1 115 ? 0.422 22.863 6.560 1.00 53.81 115 LYS A CA 1
ATOM 936 C C . LYS A 1 115 ? 0.783 23.868 7.661 1.00 53.81 115 LYS A C 1
ATOM 938 O O . LYS A 1 115 ? -0.034 24.041 8.575 1.00 53.81 115 LYS A O 1
ATOM 943 N N . PRO A 1 116 ? 1.977 24.488 7.639 1.00 47.72 116 PRO A N 1
ATOM 944 C CA . PRO A 1 116 ? 2.267 25.562 8.573 1.00 47.72 116 PRO A CA 1
ATOM 945 C C . PRO A 1 116 ? 1.152 26.597 8.421 1.00 47.72 116 PRO A C 1
ATOM 947 O O . PRO A 1 116 ? 0.803 26.970 7.300 1.00 47.72 116 PRO A O 1
ATOM 950 N N . LYS A 1 117 ? 0.529 26.993 9.539 1.00 52.22 117 LYS A N 1
ATOM 951 C CA . LYS A 1 117 ? -0.401 28.123 9.531 1.00 52.22 117 LYS A CA 1
ATOM 952 C C . LYS A 1 117 ? 0.382 29.299 8.956 1.00 52.22 117 LYS A C 1
ATOM 954 O O . LYS A 1 117 ? 1.371 29.707 9.558 1.00 52.22 117 LYS A O 1
ATOM 959 N N . SER A 1 118 ? -0.018 29.782 7.785 1.00 54.41 118 SER A N 1
ATOM 960 C CA . SER A 1 118 ? 0.407 31.089 7.302 1.00 54.41 118 SER A CA 1
ATOM 961 C C . SER A 1 118 ? 0.037 32.100 8.388 1.00 54.41 118 SER A C 1
ATOM 963 O O . SER A 1 118 ? -1.145 32.202 8.730 1.00 54.41 118 SER A O 1
ATOM 965 N N . LEU A 1 119 ? 1.060 32.712 8.991 1.00 46.84 119 LEU A N 1
ATOM 966 C CA . LEU A 1 119 ? 0.936 33.838 9.917 1.00 46.84 119 LEU A CA 1
ATOM 967 C C . LEU A 1 119 ? 0.491 35.088 9.159 1.00 46.84 119 LEU A C 1
ATOM 969 O O . LEU A 1 119 ? 0.943 35.247 8.001 1.00 46.84 119 LEU A O 1
#

Secondary structure (DSSP, 8-state):
--HHHHHHHHHHHHH-HHHHHHHHHHHHHT-S---HHHHHHHHHHHHTTSBPPSSS-S-HHHHHHHHHHHHHHGGGTHHHHHHHHHHHTT------SB--GGG---PPPPPSSPPP---